Protein AF-A0A3S4UA85-F1 (afdb_monomer_lite)

Organism: NCBI:txid758

Sequence (103 aa):
MVTPPSKTLDDALRWLSAIHEVTLRTLPENEYIFPFSMPAGLPAENQIKVAQLDNPEDVAYREHLVKSYGKYKQMVSGIHYNFQLDPAFVQALFEAQTEQKVR

Radius of gyration: 20.82 Å; chains: 1; bounding box: 50×33×51 Å

InterPro domains:
  IPR006334 Glutamate--cysteine ligase, monofunctional [PTHR38761] (1-100)
  IPR007370 Glutamate--cysteine ligase [PF04262] (1-100)
  IPR014746 Glutamine synthetase/guanido kinase, catalytic domain [SSF55931] (1-99)

Foldseek 3Di:
DDFDDDPDPVNRVVRVVVVQVVVQVPDDPPDDDDDAQQDPDDDPLVPDDQDDDPDPVVSVVSVVVCVVPNVNVVSGDDDDDDDDDDPVVVVVVVVPDPDDPDD

pLDDT: mean 92.99, std 8.0, range [46.69, 98.38]

Structure (mmCIF, N/CA/C/O backbone):
data_AF-A0A3S4UA85-F1
#
_entry.id   AF-A0A3S4UA85-F1
#
loop_
_atom_site.group_PDB
_atom_site.id
_atom_site.type_symbol
_atom_site.label_atom_id
_atom_site.label_alt_id
_atom_site.label_comp_id
_atom_site.label_asym_id
_atom_site.label_entity_id
_atom_site.label_seq_id
_atom_site.pdbx_PDB_ins_code
_atom_site.Cartn_x
_atom_site.Cartn_y
_atom_site.Cartn_z
_atom_site.occupancy
_atom_site.B_iso_or_equiv
_atom_site.auth_seq_id
_atom_site.auth_comp_id
_atom_site.auth_asym_id
_atom_site.auth_atom_id
_atom_site.pdbx_PDB_model_num
ATOM 1 N N . MET A 1 1 ? -2.414 -2.539 4.206 1.00 95.12 1 MET A N 1
ATOM 2 C CA . MET A 1 1 ? -2.219 -3.715 3.330 1.00 95.12 1 MET A CA 1
ATOM 3 C C . MET A 1 1 ? -1.120 -3.375 2.340 1.00 95.12 1 MET A C 1
ATOM 5 O O . MET A 1 1 ? -1.202 -2.311 1.741 1.00 95.12 1 MET A O 1
ATOM 9 N N . VAL A 1 2 ? -0.087 -4.208 2.215 1.00 97.44 2 VAL A N 1
ATOM 10 C CA . VAL A 1 2 ? 1.051 -3.968 1.309 1.00 97.44 2 VAL A CA 1
ATOM 11 C C . VAL A 1 2 ? 1.348 -5.268 0.569 1.00 97.44 2 VAL A C 1
ATOM 13 O O . VAL A 1 2 ? 1.545 -6.294 1.212 1.00 97.44 2 VAL A O 1
ATOM 16 N N . THR A 1 3 ? 1.341 -5.239 -0.763 1.00 97.81 3 THR A N 1
ATOM 17 C CA . THR A 1 3 ? 1.638 -6.407 -1.607 1.00 97.81 3 THR A CA 1
ATOM 18 C C . THR A 1 3 ? 3.145 -6.548 -1.836 1.00 97.81 3 THR A C 1
ATOM 20 O O . THR A 1 3 ? 3.839 -5.530 -1.909 1.00 97.81 3 THR A O 1
ATOM 23 N N . PRO A 1 4 ? 3.674 -7.769 -2.027 1.00 97.81 4 PRO A N 1
ATOM 24 C CA . PRO A 1 4 ? 5.035 -7.933 -2.523 1.00 97.81 4 PRO A CA 1
ATOM 25 C C . PRO A 1 4 ? 5.154 -7.447 -3.984 1.00 97.81 4 PRO A C 1
ATOM 27 O O . PRO A 1 4 ? 4.155 -7.449 -4.718 1.00 97.81 4 PRO A O 1
ATOM 30 N N . PRO A 1 5 ? 6.361 -7.064 -4.444 1.00 96.94 5 PRO A N 1
ATOM 31 C CA . PRO A 1 5 ? 6.609 -6.791 -5.857 1.00 96.94 5 PRO A CA 1
ATOM 32 C C . PRO A 1 5 ? 6.212 -7.993 -6.717 1.00 96.94 5 PRO A C 1
ATOM 34 O O . PRO A 1 5 ? 6.522 -9.136 -6.383 1.00 96.94 5 PRO A O 1
ATOM 37 N N . SER A 1 6 ? 5.518 -7.738 -7.823 1.00 96.62 6 SER A N 1
ATOM 38 C CA . SER A 1 6 ? 4.961 -8.775 -8.695 1.00 96.62 6 SER A CA 1
ATOM 39 C C . SER A 1 6 ? 5.344 -8.503 -10.146 1.00 96.62 6 SER A C 1
ATOM 41 O O . SER A 1 6 ? 5.419 -7.349 -10.561 1.00 96.62 6 SER A O 1
ATOM 43 N N . LYS A 1 7 ? 5.591 -9.563 -10.926 1.00 95.00 7 LYS A N 1
ATOM 44 C CA . LYS A 1 7 ? 5.948 -9.439 -12.353 1.00 95.00 7 LYS A CA 1
ATOM 45 C C . LYS A 1 7 ? 4.746 -9.123 -13.242 1.00 95.00 7 LYS A C 1
ATOM 47 O O . LYS A 1 7 ? 4.924 -8.612 -14.341 1.00 95.00 7 LYS A O 1
ATOM 52 N N . THR A 1 8 ? 3.542 -9.454 -12.782 1.00 96.44 8 THR A N 1
ATOM 53 C CA . THR A 1 8 ? 2.295 -9.248 -13.518 1.00 96.44 8 THR A CA 1
ATOM 54 C C . THR A 1 8 ? 1.279 -8.514 -12.653 1.00 96.44 8 THR A C 1
ATOM 56 O O . THR A 1 8 ? 1.322 -8.582 -11.420 1.00 96.44 8 THR A O 1
ATOM 59 N N . LEU A 1 9 ? 0.346 -7.822 -13.309 1.00 96.19 9 LEU A N 1
ATOM 60 C CA . LEU A 1 9 ? -0.778 -7.182 -12.630 1.00 96.19 9 LEU A CA 1
ATOM 61 C C . LEU A 1 9 ? -1.676 -8.220 -11.942 1.00 96.19 9 LEU A C 1
ATOM 63 O O . LEU A 1 9 ? -2.098 -8.002 -10.810 1.00 96.19 9 LEU A O 1
ATOM 67 N N . ASP A 1 10 ? -1.911 -9.363 -12.589 1.00 98.00 10 ASP A N 1
ATOM 68 C CA . ASP A 1 10 ? -2.748 -10.435 -12.045 1.00 98.00 10 ASP A CA 1
ATOM 69 C C . ASP A 1 10 ? -2.179 -11.000 -10.740 1.00 98.00 10 ASP A C 1
ATOM 71 O O . ASP A 1 10 ? -2.925 -11.222 -9.788 1.00 98.00 10 ASP A O 1
ATOM 75 N N . ASP A 1 11 ? -0.857 -11.191 -10.654 1.00 97.62 11 ASP A N 1
ATOM 76 C CA . ASP A 1 11 ? -0.197 -11.599 -9.409 1.00 97.62 11 ASP A CA 1
ATOM 77 C C . ASP A 1 11 ? -0.372 -10.551 -8.303 1.00 97.62 11 ASP A C 1
ATOM 79 O O . ASP A 1 11 ? -0.699 -10.905 -7.167 1.00 97.62 11 ASP A O 1
ATOM 83 N N . ALA A 1 12 ? -0.199 -9.265 -8.631 1.00 97.88 12 ALA A N 1
ATOM 84 C CA . ALA A 1 12 ? -0.358 -8.173 -7.673 1.00 97.88 12 ALA A CA 1
ATOM 85 C C . ALA A 1 12 ? -1.794 -8.102 -7.130 1.00 97.88 12 ALA A C 1
ATOM 87 O O . ALA A 1 12 ? -1.997 -7.977 -5.920 1.00 97.88 12 ALA A O 1
ATOM 88 N N . LEU A 1 13 ? -2.792 -8.235 -8.009 1.00 97.94 13 LEU A N 1
ATOM 89 C CA . LEU A 1 13 ? -4.203 -8.265 -7.627 1.00 97.94 13 LEU A CA 1
ATOM 90 C C . LEU A 1 13 ? -4.532 -9.501 -6.790 1.00 97.94 13 LEU A C 1
ATOM 92 O O . LEU A 1 13 ? -5.240 -9.379 -5.795 1.00 97.94 13 LEU A O 1
ATOM 96 N N . ARG A 1 14 ? -3.968 -10.668 -7.116 1.00 98.38 14 ARG A N 1
ATOM 97 C CA . ARG A 1 14 ? -4.162 -11.891 -6.325 1.00 98.38 14 ARG A CA 1
ATOM 98 C C . ARG A 1 14 ? -3.616 -11.739 -4.906 1.00 98.38 14 ARG A C 1
ATOM 100 O O . ARG A 1 14 ? -4.291 -12.120 -3.951 1.00 98.38 14 ARG A O 1
ATOM 107 N N . TRP A 1 15 ? -2.433 -11.139 -4.756 1.00 98.38 15 TRP A N 1
ATOM 108 C CA . TRP A 1 15 ? -1.875 -10.794 -3.444 1.00 98.38 15 TRP A CA 1
ATOM 109 C C . TRP A 1 15 ? -2.751 -9.800 -2.690 1.00 98.38 15 TRP A C 1
ATOM 111 O O . TRP A 1 15 ? -3.013 -9.997 -1.504 1.00 98.38 15 TRP A O 1
ATOM 121 N N . LEU A 1 16 ? -3.226 -8.752 -3.366 1.00 98.25 16 LEU A N 1
ATOM 122 C CA . LEU A 1 16 ? -4.112 -7.764 -2.760 1.00 98.25 16 LEU A CA 1
ATOM 123 C C . LEU A 1 16 ? -5.409 -8.413 -2.257 1.00 98.25 16 LEU A C 1
ATOM 125 O O . LEU A 1 16 ? -5.790 -8.181 -1.112 1.00 98.25 16 LEU A O 1
ATOM 129 N N . SER A 1 17 ? -6.044 -9.263 -3.070 1.00 98.19 17 SER A N 1
ATOM 130 C CA . SER A 1 17 ? -7.246 -10.013 -2.691 1.00 98.19 17 SER A CA 1
ATOM 131 C C . SER A 1 17 ? -6.997 -10.923 -1.493 1.00 98.19 17 SER A C 1
ATOM 133 O O . SER A 1 17 ? -7.781 -10.892 -0.548 1.00 98.19 17 SER A O 1
ATOM 135 N N . ALA A 1 18 ? -5.894 -11.677 -1.487 1.00 98.31 18 ALA A N 1
ATOM 136 C CA . ALA A 1 18 ? -5.559 -12.570 -0.381 1.00 98.31 18 ALA A CA 1
ATOM 137 C C . ALA A 1 18 ? -5.338 -11.800 0.933 1.00 98.31 18 ALA A C 1
ATOM 139 O O . ALA A 1 18 ? -5.884 -12.171 1.970 1.00 98.31 18 ALA A O 1
ATOM 140 N N . ILE A 1 19 ? -4.586 -10.694 0.898 1.00 98.19 19 ILE A N 1
ATOM 141 C CA . ILE A 1 19 ? -4.349 -9.854 2.082 1.00 98.19 19 ILE A CA 1
ATOM 142 C C . ILE A 1 19 ? -5.660 -9.224 2.567 1.00 98.19 19 ILE A C 1
ATOM 144 O O . ILE A 1 19 ? -5.913 -9.192 3.772 1.00 98.19 19 ILE A O 1
ATOM 148 N N . HIS A 1 20 ? -6.499 -8.738 1.652 1.00 97.94 20 HIS A N 1
ATOM 149 C CA . HIS A 1 20 ? -7.802 -8.171 1.990 1.00 97.94 20 HIS A CA 1
ATOM 150 C C . HIS A 1 20 ? -8.718 -9.210 2.649 1.00 97.94 20 HIS A C 1
ATOM 152 O O . HIS A 1 20 ? -9.316 -8.932 3.686 1.00 97.94 20 HIS A O 1
ATOM 158 N N . GLU A 1 21 ? -8.777 -10.428 2.108 1.00 97.62 21 GLU A N 1
ATOM 159 C CA . GLU A 1 21 ? -9.574 -11.525 2.660 1.00 97.62 21 GLU A CA 1
ATOM 160 C C . GLU A 1 21 ? -9.086 -11.960 4.047 1.00 97.62 21 GLU A C 1
ATOM 162 O O . GLU A 1 21 ? -9.891 -12.092 4.969 1.00 97.62 21 GLU A O 1
ATOM 167 N N . VAL A 1 22 ? -7.773 -12.127 4.231 1.00 97.94 22 VAL A N 1
ATOM 168 C CA . VAL A 1 22 ? -7.194 -12.436 5.548 1.00 97.94 22 VAL A CA 1
ATOM 169 C C . VAL A 1 22 ? -7.483 -11.316 6.545 1.00 97.94 22 VAL A C 1
ATOM 171 O O . VAL A 1 22 ? -7.829 -11.603 7.690 1.00 97.94 22 VAL A O 1
ATOM 174 N N . THR A 1 23 ? -7.404 -10.052 6.117 1.00 97.38 23 THR A N 1
ATOM 175 C CA . THR A 1 23 ? -7.721 -8.904 6.978 1.00 97.38 23 THR A CA 1
ATOM 176 C C . THR A 1 23 ? -9.182 -8.963 7.416 1.00 97.38 23 THR A C 1
ATOM 178 O O . THR A 1 23 ? -9.445 -8.936 8.613 1.00 97.38 23 THR A O 1
ATOM 181 N N . LEU A 1 24 ? -10.123 -9.136 6.479 1.00 96.44 24 LEU A N 1
ATOM 182 C CA . LEU A 1 24 ? -11.553 -9.242 6.790 1.00 96.44 24 LEU A CA 1
ATOM 183 C C . LEU A 1 24 ? -11.868 -10.390 7.754 1.00 96.44 24 LEU A C 1
ATOM 185 O O . LEU A 1 24 ? -12.679 -10.217 8.653 1.00 96.44 24 LEU A O 1
ATOM 189 N N . ARG A 1 25 ? -11.217 -11.546 7.590 1.00 96.31 25 ARG A N 1
ATOM 190 C CA . ARG A 1 25 ? -11.413 -12.712 8.469 1.00 96.31 25 ARG A CA 1
ATOM 191 C C . ARG A 1 25 ? -10.773 -12.553 9.852 1.00 96.31 25 ARG A C 1
ATOM 193 O O . ARG A 1 25 ? -11.135 -13.287 10.762 1.00 96.31 25 ARG A O 1
ATOM 200 N N . THR A 1 26 ? -9.802 -11.650 9.990 1.00 97.62 26 THR A N 1
ATOM 201 C CA . THR A 1 26 ? -9.094 -11.380 11.255 1.00 97.62 26 THR A CA 1
ATOM 202 C C . THR A 1 26 ? -9.754 -10.260 12.064 1.00 97.62 26 THR A C 1
ATOM 204 O O . THR A 1 26 ? -9.506 -10.144 13.263 1.00 97.62 26 THR A O 1
ATOM 207 N N . LEU A 1 27 ? -10.573 -9.419 11.426 1.00 97.00 27 LEU A N 1
ATOM 208 C CA . LEU A 1 27 ? -11.287 -8.348 12.115 1.00 97.00 27 LEU A CA 1
ATOM 209 C C . LEU A 1 27 ? -12.327 -8.910 13.105 1.00 97.00 27 LEU A C 1
ATOM 211 O O . LEU A 1 27 ? -12.908 -9.968 12.851 1.00 9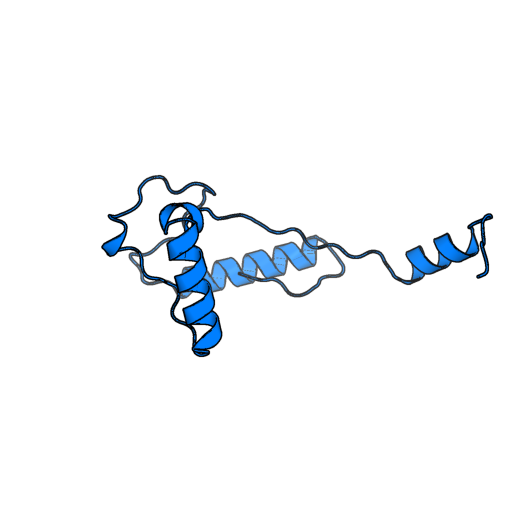7.00 27 LEU A O 1
ATOM 215 N N . PRO A 1 28 ? -12.596 -8.201 14.216 1.00 97.50 28 PRO A N 1
ATOM 216 C CA . PRO A 1 28 ? -13.750 -8.483 15.066 1.00 97.50 28 PRO A CA 1
ATOM 217 C C . PRO A 1 28 ? -15.062 -8.480 14.267 1.00 97.50 28 PRO A C 1
ATOM 219 O O . PRO A 1 28 ? -15.211 -7.708 13.324 1.00 97.50 28 PRO A O 1
ATOM 222 N N . GLU A 1 29 ? -16.047 -9.286 14.678 1.00 94.44 29 GLU A N 1
ATOM 223 C CA . GLU A 1 29 ? -17.326 -9.443 13.953 1.00 94.44 29 GLU A CA 1
ATOM 224 C C . GLU A 1 29 ? -18.099 -8.129 13.745 1.00 94.44 29 GLU A C 1
ATOM 226 O O . GLU A 1 29 ? -18.905 -8.009 12.824 1.00 94.44 29 GLU A O 1
ATOM 231 N N . ASN A 1 30 ? -17.867 -7.142 14.610 1.00 96.19 30 ASN A N 1
ATOM 232 C CA . ASN A 1 30 ? -18.517 -5.837 14.597 1.00 96.19 30 ASN A CA 1
ATOM 233 C C . ASN A 1 30 ? -17.677 -4.731 13.931 1.00 96.19 30 ASN A C 1
ATOM 235 O O . ASN A 1 30 ? -18.056 -3.560 14.009 1.00 96.19 30 ASN A O 1
ATOM 239 N N . GLU A 1 31 ? -16.551 -5.072 13.305 1.00 95.88 31 GLU A N 1
ATOM 240 C CA . GLU A 1 31 ? -15.695 -4.135 12.582 1.00 95.88 31 GLU A CA 1
ATOM 241 C C . GLU A 1 31 ? -15.651 -4.454 11.086 1.00 95.88 31 GLU A C 1
ATOM 243 O O . GLU A 1 31 ? -15.684 -5.605 10.657 1.00 95.88 31 GLU A O 1
ATOM 248 N N . TYR A 1 32 ? -15.551 -3.403 10.272 1.00 94.50 32 TYR A N 1
ATOM 249 C CA . TYR A 1 32 ? -15.547 -3.508 8.816 1.00 94.50 32 TYR A CA 1
ATOM 250 C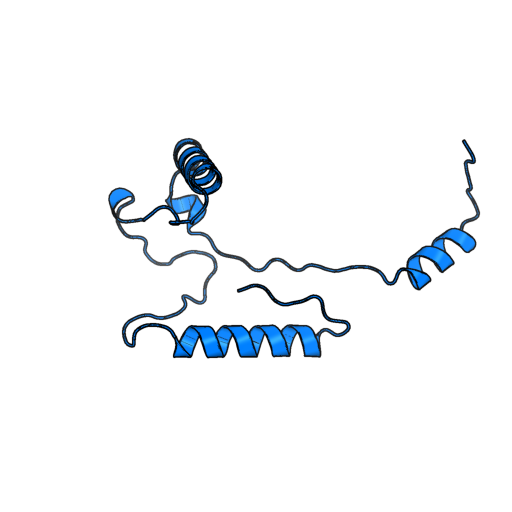 C . TYR A 1 32 ? -14.478 -2.603 8.211 1.00 94.50 32 TYR A C 1
ATOM 252 O O . TYR A 1 32 ? -14.153 -1.543 8.751 1.00 94.50 32 TYR A O 1
ATOM 260 N N . ILE A 1 33 ? -13.973 -2.991 7.039 1.00 95.12 33 ILE A N 1
ATOM 261 C CA . ILE A 1 33 ? -13.112 -2.129 6.226 1.00 95.12 33 ILE A CA 1
ATOM 262 C C . ILE A 1 33 ? -13.981 -1.067 5.552 1.00 95.12 33 ILE A C 1
ATOM 264 O O . ILE A 1 33 ? -14.952 -1.378 4.862 1.00 95.12 33 ILE A O 1
ATOM 268 N N . PHE A 1 34 ? -13.614 0.197 5.731 1.00 94.81 34 PHE A N 1
ATOM 269 C CA . PHE A 1 34 ? -14.304 1.314 5.102 1.00 94.81 34 PHE A CA 1
ATOM 270 C C . PHE A 1 34 ? -13.857 1.474 3.631 1.00 94.81 34 PHE A C 1
ATOM 272 O O . PHE A 1 34 ? -12.654 1.558 3.381 1.00 94.81 34 PHE A O 1
ATOM 279 N N . PRO A 1 35 ? -14.779 1.518 2.646 1.00 94.69 35 PRO A N 1
ATOM 280 C CA . PRO A 1 35 ? -14.422 1.382 1.229 1.00 94.69 35 PRO A CA 1
ATOM 281 C C . PRO A 1 35 ? -14.071 2.699 0.518 1.00 94.69 35 PRO A C 1
ATOM 283 O O . PRO A 1 35 ? -13.655 2.667 -0.639 1.00 94.69 35 PRO A O 1
ATOM 286 N N . PHE A 1 36 ? -14.255 3.857 1.160 1.00 95.19 36 PHE A N 1
ATOM 287 C CA . PHE A 1 36 ? -14.014 5.163 0.539 1.00 95.19 36 PHE A CA 1
ATOM 288 C C . PHE A 1 36 ? -12.748 5.829 1.080 1.00 95.19 36 PHE A C 1
ATOM 290 O O . PHE A 1 36 ? -12.377 5.652 2.238 1.00 95.19 36 PHE A O 1
ATOM 297 N N . SER A 1 37 ? -12.109 6.652 0.246 1.00 93.88 37 SER A N 1
ATOM 298 C CA . SER A 1 37 ? -10.912 7.412 0.628 1.00 93.88 37 SER A CA 1
ATOM 299 C C . SER A 1 37 ? -11.192 8.419 1.743 1.00 93.88 37 SER A C 1
ATOM 301 O O . SER A 1 37 ? -10.413 8.537 2.689 1.00 93.88 37 SER A O 1
ATOM 303 N N . MET A 1 38 ? -12.316 9.132 1.631 1.00 93.56 38 MET A N 1
ATOM 304 C CA . MET A 1 38 ? -12.765 10.122 2.604 1.00 93.56 38 MET A CA 1
ATOM 305 C C . MET A 1 38 ? -13.707 9.475 3.623 1.00 93.56 38 MET A C 1
ATOM 307 O O . MET A 1 38 ? -14.727 8.914 3.217 1.00 93.56 38 MET A O 1
ATOM 311 N N . PRO A 1 39 ? -13.420 9.572 4.931 1.00 90.75 39 PRO A N 1
ATOM 312 C CA . PRO A 1 39 ? -14.297 9.026 5.960 1.00 90.75 39 PRO A CA 1
ATOM 313 C C . PRO A 1 39 ? -15.652 9.750 5.970 1.00 90.75 39 PRO A C 1
ATOM 315 O O . PRO A 1 39 ? -15.705 10.977 5.916 1.00 90.75 39 PRO A O 1
ATOM 318 N N . ALA A 1 40 ? -16.751 8.995 6.063 1.00 83.69 40 ALA A N 1
ATOM 319 C CA . ALA A 1 40 ? -18.111 9.554 6.070 1.00 83.69 40 ALA A CA 1
ATOM 320 C C . ALA A 1 40 ? -18.471 10.245 7.398 1.00 83.69 40 ALA A C 1
ATOM 322 O O . ALA A 1 40 ? -19.237 11.206 7.418 1.00 83.69 40 ALA A O 1
ATOM 323 N N . GLY A 1 41 ? -17.910 9.762 8.507 1.00 87.81 41 GLY A N 1
ATOM 324 C CA . GLY A 1 41 ? -18.076 10.337 9.834 1.00 87.81 41 GLY A CA 1
ATOM 325 C C . GLY A 1 41 ? -16.875 9.979 10.693 1.00 87.81 41 GLY A C 1
ATOM 326 O O . GLY A 1 41 ? -16.516 8.808 10.798 1.00 87.81 41 GLY A O 1
ATOM 327 N N . LEU A 1 42 ? -16.236 10.991 11.272 1.00 91.19 42 LEU A N 1
ATOM 328 C CA . LEU A 1 42 ? -15.139 10.800 12.213 1.00 91.19 42 LEU A CA 1
ATOM 329 C C . LEU A 1 42 ? -15.619 11.111 13.632 1.00 91.19 42 LEU A C 1
ATOM 331 O O . LEU A 1 42 ? -16.414 12.037 13.816 1.00 91.19 42 LEU A O 1
ATOM 335 N N . PRO A 1 43 ? -15.141 10.360 14.636 1.00 91.88 43 PRO A N 1
ATOM 336 C CA . PRO A 1 43 ? -15.373 10.704 16.029 1.00 91.88 43 PRO A CA 1
ATOM 337 C C . PRO A 1 43 ? -14.630 11.998 16.386 1.00 91.88 43 PRO A C 1
ATOM 339 O O . PRO A 1 43 ? -13.833 12.518 15.598 1.00 91.88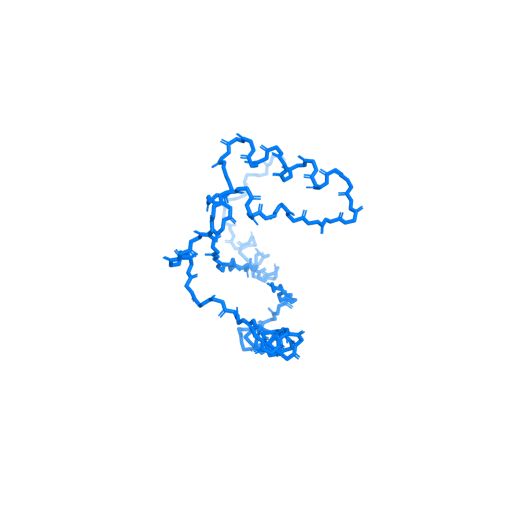 43 PRO A O 1
ATOM 342 N N . ALA A 1 44 ? -14.851 12.505 17.598 1.00 93.31 44 ALA A N 1
ATOM 343 C CA . ALA A 1 44 ? -14.095 13.651 18.087 1.00 93.31 44 ALA A CA 1
ATOM 344 C C . ALA A 1 44 ? -12.580 13.359 18.060 1.00 93.31 44 ALA A C 1
ATOM 346 O O . ALA A 1 44 ? -12.138 12.239 18.322 1.00 93.31 44 ALA A O 1
ATOM 347 N N . GLU A 1 45 ? -11.762 14.369 17.764 1.00 90.19 45 GLU A N 1
ATOM 348 C CA . GLU A 1 45 ? -10.312 14.215 17.569 1.00 90.19 45 GLU A CA 1
ATOM 349 C C . GLU A 1 45 ? -9.586 13.555 18.760 1.00 90.19 45 GLU A C 1
ATOM 351 O O . GLU A 1 45 ? -8.604 12.825 18.590 1.00 90.19 45 GLU A O 1
ATOM 356 N N . ASN A 1 46 ? -10.072 13.756 19.985 1.00 90.44 46 ASN A N 1
ATOM 357 C CA . ASN A 1 46 ? -9.525 13.11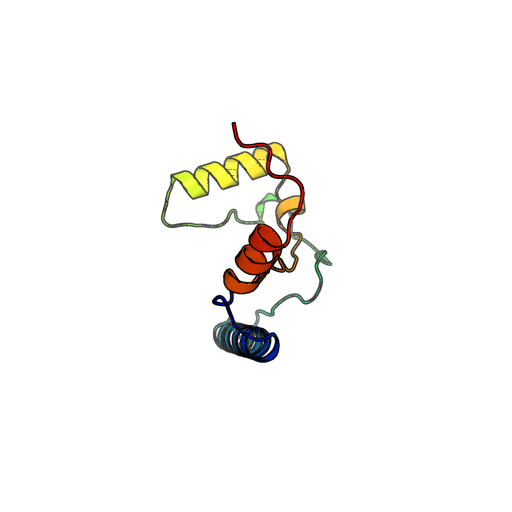5 21.183 1.00 90.44 46 ASN A CA 1
ATOM 358 C C . ASN A 1 46 ? -9.767 11.593 21.232 1.00 90.44 46 ASN A C 1
ATOM 360 O O . ASN A 1 46 ? -9.017 10.892 21.907 1.00 90.44 46 ASN A O 1
ATOM 364 N N . GLN A 1 47 ? -10.758 11.077 20.502 1.00 93.00 47 GLN A N 1
ATOM 365 C CA . GLN A 1 47 ? -11.061 9.647 20.386 1.00 93.00 47 GLN A CA 1
ATOM 366 C C . GLN A 1 47 ? -10.254 8.963 19.272 1.00 93.00 47 GLN A C 1
ATOM 368 O O . GLN A 1 47 ? -10.117 7.739 19.279 1.00 93.00 47 GLN A O 1
ATOM 373 N N . ILE A 1 48 ? -9.678 9.728 18.335 1.00 92.19 48 ILE A N 1
ATOM 374 C CA . ILE A 1 48 ? -8.802 9.192 17.287 1.00 92.19 48 ILE A CA 1
ATOM 375 C C . ILE A 1 48 ? -7.430 8.893 17.895 1.00 92.19 48 ILE A C 1
ATOM 377 O O . ILE A 1 48 ? -6.729 9.790 18.374 1.00 92.19 48 ILE A O 1
ATOM 381 N N . LYS A 1 49 ? -7.028 7.625 17.875 1.00 91.06 49 LYS A N 1
ATOM 382 C CA . LYS A 1 49 ? -5.741 7.183 18.421 1.00 91.06 49 LYS A CA 1
ATOM 383 C C . LYS A 1 49 ? -4.631 7.373 17.389 1.00 91.06 49 LYS A C 1
ATOM 385 O O . LYS A 1 49 ? -4.805 7.046 16.219 1.00 91.06 49 LYS A O 1
ATOM 390 N N . VAL A 1 50 ? -3.478 7.878 17.831 1.00 90.19 50 VAL A N 1
ATOM 391 C CA . VAL A 1 50 ? -2.248 7.820 17.026 1.00 90.19 50 VAL A CA 1
ATOM 392 C C . VAL A 1 50 ? -1.828 6.355 16.926 1.00 90.19 50 VAL A C 1
ATOM 394 O O . VAL A 1 50 ? -2.028 5.594 17.876 1.00 90.19 50 VAL A O 1
ATOM 397 N N . ALA A 1 51 ? -1.286 5.943 15.781 1.00 88.50 51 ALA A N 1
ATOM 398 C CA . ALA A 1 51 ? -0.850 4.565 15.598 1.00 88.50 51 ALA A CA 1
ATOM 399 C C . ALA A 1 51 ? 0.189 4.178 16.660 1.00 88.50 51 ALA A C 1
ATOM 401 O O . ALA A 1 51 ? 1.155 4.905 16.889 1.00 88.50 51 ALA A O 1
ATOM 402 N N . GLN A 1 52 ? -0.042 3.032 17.290 1.00 90.69 52 GLN A N 1
ATOM 403 C CA . GLN A 1 52 ? 0.825 2.464 18.313 1.00 90.69 52 GLN A CA 1
ATOM 404 C C . GLN A 1 52 ? 1.807 1.530 17.606 1.00 90.69 52 GLN A C 1
ATOM 406 O O . GLN A 1 52 ? 1.385 0.538 17.016 1.00 90.69 52 GLN A O 1
ATOM 411 N N . LEU A 1 53 ? 3.084 1.902 17.588 1.00 92.19 53 LEU A N 1
ATOM 412 C CA . LEU A 1 53 ? 4.160 1.127 16.975 1.00 92.19 53 LEU A CA 1
ATOM 413 C C . LEU A 1 53 ? 5.172 0.719 18.041 1.00 92.19 53 LEU A C 1
ATOM 415 O O . LEU A 1 53 ? 5.291 1.389 19.065 1.00 92.19 53 LEU A O 1
ATOM 419 N N . ASP A 1 54 ? 5.934 -0.335 17.761 1.00 93.81 54 ASP A N 1
ATOM 420 C CA . ASP A 1 54 ? 6.953 -0.841 18.685 1.00 93.81 54 ASP A CA 1
ATOM 421 C C . ASP A 1 54 ? 8.140 0.123 18.836 1.00 93.81 54 ASP A C 1
ATOM 423 O O . ASP A 1 54 ? 8.754 0.192 19.899 1.00 93.81 54 ASP A O 1
ATOM 427 N N . ASN A 1 55 ? 8.461 0.885 17.784 1.00 94.62 55 ASN A N 1
ATOM 428 C CA . ASN A 1 55 ? 9.547 1.861 17.791 1.00 94.62 55 ASN A CA 1
ATOM 429 C C . ASN A 1 55 ? 9.065 3.230 18.322 1.00 94.62 55 ASN A C 1
ATOM 431 O O . ASN A 1 55 ? 8.231 3.874 17.672 1.00 94.62 55 ASN A O 1
ATOM 435 N N . PRO A 1 56 ? 9.619 3.731 19.445 1.00 92.69 56 PRO A N 1
ATOM 436 C CA . PRO A 1 56 ? 9.253 5.032 20.003 1.00 92.69 56 PRO A CA 1
ATOM 437 C C . PRO A 1 56 ? 9.496 6.213 19.055 1.00 92.69 56 PRO A C 1
ATOM 439 O O . PRO A 1 56 ? 8.744 7.187 19.097 1.00 92.69 56 PRO A O 1
ATOM 442 N N . GLU A 1 57 ? 10.512 6.142 18.188 1.00 95.12 57 GLU A N 1
ATOM 443 C CA . GLU A 1 57 ? 10.814 7.216 17.232 1.00 95.12 57 GLU A CA 1
ATOM 444 C C . GLU A 1 57 ? 9.708 7.363 16.181 1.00 95.12 57 GLU A C 1
ATOM 446 O O . GLU A 1 57 ? 9.303 8.481 15.852 1.00 95.12 57 GLU A O 1
ATOM 451 N N . ASP A 1 58 ? 9.139 6.247 15.718 1.00 93.88 58 ASP A N 1
ATOM 452 C CA . ASP A 1 58 ? 8.048 6.264 14.742 1.00 93.88 58 ASP A CA 1
ATOM 453 C C . ASP A 1 58 ? 6.748 6.799 15.361 1.00 93.88 58 ASP A C 1
ATOM 455 O O . ASP A 1 58 ? 5.975 7.508 14.703 1.00 93.88 58 ASP A O 1
ATOM 459 N N . VAL A 1 59 ? 6.507 6.498 16.643 1.00 93.44 59 VAL A N 1
ATOM 460 C CA . VAL A 1 59 ? 5.390 7.080 17.403 1.00 93.44 59 VAL A CA 1
ATOM 461 C C . VAL A 1 59 ? 5.584 8.589 17.542 1.00 93.44 59 VAL A C 1
ATOM 463 O O . VAL A 1 59 ? 4.677 9.351 17.199 1.00 93.44 59 VAL A O 1
ATOM 466 N N . ALA A 1 60 ? 6.775 9.037 17.951 1.00 93.75 60 ALA A N 1
ATOM 467 C CA . ALA A 1 60 ? 7.099 10.457 18.084 1.00 93.75 60 ALA A CA 1
ATOM 468 C C . ALA A 1 60 ? 6.955 11.212 16.751 1.00 93.75 60 ALA A C 1
ATOM 470 O O . ALA A 1 60 ? 6.413 12.322 16.714 1.00 93.75 60 ALA A O 1
ATOM 471 N N . TYR A 1 61 ? 7.364 10.598 15.639 1.00 94.88 61 TYR A N 1
ATOM 472 C CA . TYR A 1 61 ? 7.173 11.157 14.304 1.00 94.88 61 TYR A CA 1
ATOM 473 C C . TYR A 1 61 ? 5.686 11.330 13.959 1.00 94.88 61 TYR A C 1
ATOM 475 O O . TYR A 1 61 ? 5.275 12.389 13.476 1.00 94.88 61 TYR A O 1
ATOM 483 N N . ARG A 1 62 ? 4.838 10.339 14.266 1.00 93.50 62 ARG A N 1
ATOM 484 C CA . ARG A 1 62 ? 3.389 10.467 14.050 1.00 93.50 62 ARG A CA 1
ATOM 485 C C . ARG A 1 62 ? 2.742 11.516 14.946 1.00 93.50 62 ARG A C 1
ATOM 487 O O . ARG A 1 62 ? 1.873 12.251 14.478 1.00 93.50 62 ARG A O 1
ATOM 494 N N . GLU A 1 63 ? 3.167 11.635 16.199 1.00 93.06 63 GLU A N 1
ATOM 495 C CA . GLU A 1 63 ? 2.704 12.706 17.085 1.00 93.06 63 GLU A CA 1
ATOM 496 C C . GLU A 1 63 ? 3.088 14.092 16.561 1.00 93.06 63 GLU A C 1
ATOM 498 O O . GLU A 1 63 ? 2.277 15.019 16.612 1.00 93.06 63 GLU A O 1
ATOM 503 N N . HIS A 1 64 ? 4.299 14.238 16.020 1.00 94.12 64 HIS A N 1
ATOM 504 C CA . HIS A 1 64 ? 4.729 15.466 15.361 1.00 94.12 64 HIS A CA 1
ATOM 505 C C . HIS A 1 64 ? 3.825 15.809 14.166 1.00 94.12 64 HIS A C 1
ATOM 507 O O . HIS A 1 64 ? 3.299 16.920 14.102 1.00 94.12 64 HIS A O 1
ATOM 513 N N . LEU A 1 65 ? 3.555 14.849 13.273 1.00 93.75 65 LEU A N 1
ATOM 514 C CA . LEU A 1 65 ? 2.655 15.055 12.131 1.00 93.75 65 LEU A CA 1
ATOM 515 C C . LEU A 1 65 ? 1.235 15.449 12.557 1.00 93.75 65 LEU A C 1
ATOM 517 O O . LEU A 1 65 ? 0.614 16.305 11.924 1.00 93.75 65 LEU A O 1
ATOM 521 N N . VAL A 1 66 ? 0.718 14.856 13.634 1.00 93.50 66 VAL A N 1
ATOM 522 C CA . VAL A 1 66 ? -0.593 15.217 14.189 1.00 93.50 66 VAL A CA 1
ATOM 523 C C . VAL A 1 66 ? -0.599 16.650 14.717 1.00 93.50 66 VAL A C 1
ATOM 525 O O . VAL A 1 66 ? -1.553 17.375 14.451 1.00 93.50 66 VAL A O 1
ATOM 528 N N . LYS A 1 67 ? 0.460 17.099 15.401 1.00 92.12 67 LYS A N 1
ATOM 529 C CA . LYS A 1 67 ? 0.572 18.495 15.864 1.00 92.12 67 LYS A CA 1
ATOM 530 C C . LYS A 1 67 ? 0.605 19.487 14.698 1.00 92.12 67 LYS A C 1
ATOM 532 O O . LYS A 1 67 ? 0.037 20.568 14.812 1.00 92.12 67 LYS A O 1
ATOM 537 N N . SER A 1 68 ? 1.244 19.124 13.586 1.00 93.25 68 SER A N 1
ATOM 538 C CA . SER A 1 68 ? 1.361 19.991 12.408 1.00 93.25 68 SER A CA 1
ATOM 539 C C . SER A 1 68 ? 0.097 20.037 11.545 1.00 93.25 68 SER A C 1
ATOM 541 O O . SER A 1 68 ? -0.220 21.088 10.991 1.00 93.25 68 SER A O 1
ATOM 543 N N . TYR A 1 69 ? -0.618 18.917 11.398 1.00 91.69 69 TYR A N 1
ATOM 544 C CA . TYR A 1 69 ? -1.682 18.781 10.393 1.00 91.69 69 TYR A CA 1
ATOM 545 C C . TYR A 1 69 ? -3.065 18.406 10.951 1.00 91.69 69 TYR A C 1
ATOM 547 O O . TYR A 1 69 ? -4.044 18.461 10.201 1.00 91.69 69 TYR A O 1
ATOM 555 N N . GLY A 1 70 ? -3.163 18.061 12.238 1.00 90.81 70 GLY A N 1
ATOM 556 C CA . GLY A 1 70 ? -4.372 17.536 12.880 1.00 90.81 70 GLY A CA 1
ATOM 557 C C . GLY A 1 70 ? -4.634 16.064 12.543 1.00 90.81 70 GLY A C 1
ATOM 558 O O . GLY A 1 70 ? -4.151 15.542 11.534 1.00 90.81 70 GLY A O 1
ATOM 559 N N . LYS A 1 71 ? -5.420 15.363 13.372 1.00 91.88 71 LYS A N 1
A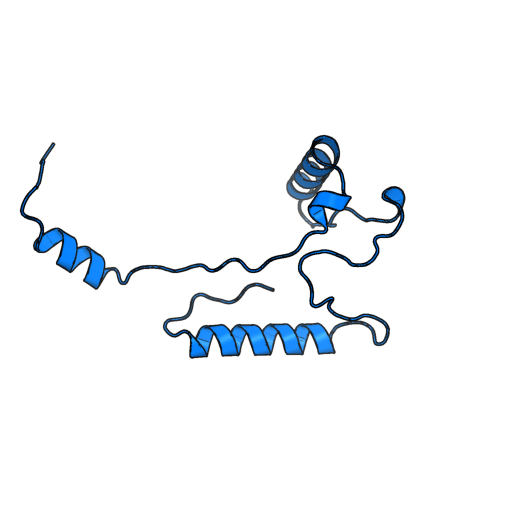TOM 560 C CA . LYS A 1 71 ? -5.680 13.924 13.159 1.00 91.88 71 LYS A CA 1
ATOM 561 C C . LYS A 1 71 ? -6.632 13.650 12.003 1.00 91.88 71 LYS A C 1
ATOM 563 O O . LYS A 1 71 ? -6.474 12.642 11.328 1.00 91.88 71 LYS A O 1
ATOM 568 N N . TYR A 1 72 ? -7.588 14.537 11.725 1.00 92.44 72 TYR A N 1
ATOM 569 C CA . TYR A 1 72 ? -8.580 14.298 10.668 1.00 92.44 72 TYR A CA 1
ATOM 570 C C . TYR A 1 72 ? -7.952 14.155 9.277 1.00 92.44 72 TYR A C 1
ATOM 572 O O . TYR A 1 72 ? -8.366 13.288 8.513 1.00 92.44 72 TYR A O 1
ATOM 580 N N . LYS A 1 73 ? -6.906 14.933 8.963 1.00 89.19 73 LYS A N 1
ATOM 581 C CA . LYS A 1 73 ? -6.185 14.798 7.685 1.00 89.19 73 LYS A CA 1
ATOM 582 C C . LYS A 1 73 ? -5.477 13.448 7.546 1.00 89.19 73 LYS A C 1
ATOM 584 O O . LYS A 1 73 ? -5.359 12.947 6.436 1.00 89.19 73 LYS A O 1
ATOM 589 N N . GLN A 1 74 ? -5.050 12.853 8.660 1.00 90.38 74 GLN A N 1
ATOM 590 C CA . GLN A 1 74 ? -4.385 11.546 8.689 1.00 90.38 74 GLN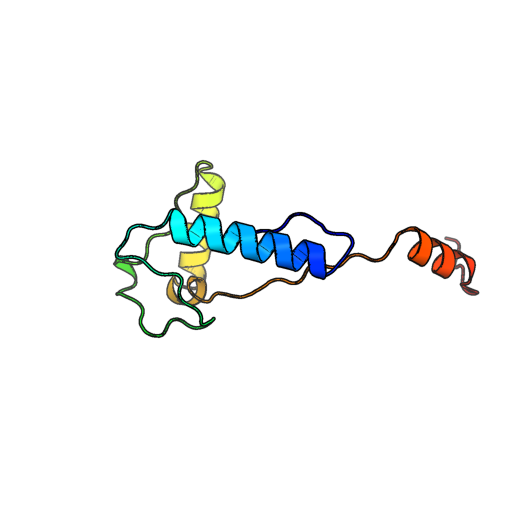 A CA 1
ATOM 591 C C . GLN A 1 74 ? -5.362 10.371 8.507 1.00 90.38 74 GLN A C 1
ATOM 593 O O . GLN A 1 74 ? -4.921 9.244 8.311 1.00 90.38 74 GLN A O 1
ATOM 598 N N . MET A 1 75 ? -6.678 10.615 8.572 1.00 93.19 75 MET A N 1
ATOM 599 C CA . MET A 1 75 ? -7.709 9.582 8.397 1.00 93.19 75 MET A CA 1
ATOM 600 C C . MET A 1 75 ? -8.105 9.355 6.934 1.00 93.19 75 MET A C 1
ATOM 602 O O . MET A 1 75 ? -8.869 8.434 6.649 1.00 93.19 75 MET A O 1
ATOM 606 N N . VAL A 1 76 ? -7.620 10.189 6.010 1.00 93.00 76 VAL A N 1
ATOM 607 C CA . VAL A 1 76 ? -7.836 9.983 4.574 1.00 93.00 76 VAL A CA 1
ATOM 608 C C . VAL A 1 76 ? -6.987 8.802 4.116 1.00 93.00 76 VAL A C 1
ATOM 610 O O . VAL A 1 76 ? -5.791 8.745 4.396 1.00 93.00 76 VAL A O 1
ATOM 613 N N . SER A 1 77 ? -7.604 7.866 3.400 1.00 95.12 77 SER A N 1
ATOM 614 C CA . SER A 1 77 ? -6.933 6.674 2.878 1.00 95.12 77 SER A CA 1
ATOM 615 C C . SER A 1 77 ? -6.840 6.696 1.351 1.00 95.12 77 SER A C 1
ATOM 617 O O . SER A 1 77 ? -7.607 7.376 0.666 1.00 95.12 77 SER A O 1
ATOM 619 N N . GLY A 1 78 ? -5.877 5.958 0.801 1.00 96.12 78 GLY A N 1
ATOM 620 C CA . GLY A 1 78 ? -5.650 5.866 -0.638 1.00 96.12 78 GLY A CA 1
ATOM 621 C C . GLY A 1 78 ? -4.818 4.643 -1.017 1.00 96.12 78 GLY A C 1
ATOM 622 O O . GLY A 1 78 ? -4.298 3.935 -0.154 1.00 96.12 78 GLY A O 1
ATOM 623 N N . ILE A 1 79 ? -4.698 4.399 -2.323 1.00 96.69 79 ILE A N 1
ATOM 624 C CA . ILE A 1 79 ? -3.896 3.311 -2.894 1.00 96.69 79 ILE A CA 1
ATOM 625 C C . ILE A 1 79 ? -2.636 3.912 -3.509 1.00 96.69 79 ILE A C 1
ATOM 627 O O . ILE A 1 79 ? -2.711 4.876 -4.267 1.00 96.69 79 ILE A O 1
ATOM 631 N N . HIS A 1 80 ? -1.479 3.334 -3.196 1.00 97.75 80 HIS A N 1
ATOM 632 C CA . HIS A 1 80 ? -0.207 3.718 -3.804 1.00 97.75 80 HIS A CA 1
ATOM 633 C C . HIS A 1 80 ? 0.167 2.683 -4.867 1.00 97.75 80 HIS A C 1
ATOM 635 O O . HIS A 1 80 ? 0.343 1.506 -4.550 1.00 97.75 80 HIS A O 1
ATOM 641 N N . TYR A 1 81 ? 0.286 3.118 -6.123 1.00 96.75 81 TYR A N 1
ATOM 642 C CA . TYR A 1 81 ? 0.708 2.262 -7.230 1.00 96.75 81 TYR A CA 1
ATOM 643 C C . TYR A 1 81 ? 2.217 2.387 -7.445 1.00 96.75 81 TYR A C 1
ATOM 645 O O . TYR A 1 81 ? 2.708 3.435 -7.861 1.00 96.75 81 TYR A O 1
ATOM 653 N N . ASN A 1 82 ? 2.948 1.311 -7.154 1.00 97.25 82 ASN A N 1
ATOM 654 C CA . ASN A 1 82 ? 4.392 1.236 -7.353 1.00 97.25 82 ASN A CA 1
ATOM 655 C C . ASN A 1 82 ? 4.680 0.452 -8.637 1.00 97.25 82 ASN A C 1
ATOM 657 O O . ASN A 1 82 ? 4.169 -0.655 -8.801 1.00 97.25 82 ASN A O 1
ATOM 661 N N . PHE A 1 83 ? 5.514 0.996 -9.521 1.00 96.50 83 PHE A N 1
ATOM 662 C CA . PHE A 1 83 ? 5.955 0.317 -10.737 1.00 96.50 83 PHE A CA 1
ATOM 663 C C . PHE A 1 83 ? 7.464 0.462 -10.917 1.00 96.50 83 PHE A C 1
ATOM 665 O O . PHE A 1 83 ? 8.073 1.417 -10.438 1.00 96.50 83 PHE A O 1
ATOM 672 N N . GLN A 1 84 ? 8.057 -0.489 -11.628 1.00 95.81 84 GLN A N 1
ATOM 673 C CA . GLN A 1 84 ? 9.470 -0.490 -11.973 1.00 95.81 84 GLN A CA 1
ATOM 674 C C . GLN A 1 84 ? 9.617 -0.917 -13.434 1.00 95.81 84 GLN A C 1
ATOM 676 O O . GLN A 1 84 ? 8.905 -1.806 -13.899 1.00 95.81 84 GLN A O 1
ATOM 681 N N . LEU A 1 85 ? 10.543 -0.280 -14.150 1.00 96.06 85 LEU A N 1
ATOM 682 C CA . LEU A 1 85 ? 10.920 -0.691 -15.500 1.00 96.06 85 LEU A CA 1
ATOM 683 C C . LEU A 1 85 ? 11.848 -1.904 -15.447 1.00 96.06 85 LEU A C 1
ATOM 685 O O . LEU A 1 85 ? 12.705 -1.999 -14.564 1.00 96.06 85 LEU A O 1
ATOM 689 N N . ASP A 1 86 ? 11.704 -2.806 -16.417 1.00 95.50 86 ASP A N 1
ATOM 690 C CA . ASP A 1 86 ? 12.626 -3.928 -16.564 1.00 95.50 86 ASP A CA 1
ATOM 691 C C . ASP A 1 86 ? 14.060 -3.389 -16.761 1.00 95.50 86 ASP A C 1
ATOM 693 O O . ASP A 1 86 ? 14.280 -2.564 -17.655 1.00 95.50 86 ASP A O 1
ATOM 697 N N . PRO A 1 87 ? 15.047 -3.818 -15.954 1.00 96.50 87 PRO A N 1
ATOM 698 C CA . PRO A 1 87 ? 16.431 -3.394 -16.128 1.00 96.50 87 PRO A CA 1
ATOM 699 C C . PRO A 1 87 ? 16.975 -3.635 -17.542 1.00 96.50 87 PRO A C 1
ATOM 701 O O . PRO A 1 87 ? 17.727 -2.805 -18.044 1.00 96.50 87 PRO A O 1
ATOM 704 N N . ALA A 1 88 ? 16.568 -4.718 -18.214 1.00 97.31 88 ALA A N 1
ATOM 705 C CA . ALA A 1 88 ? 16.974 -4.996 -19.591 1.00 97.31 88 ALA A CA 1
ATOM 706 C C . ALA A 1 88 ? 16.375 -3.986 -20.578 1.00 97.31 88 ALA A C 1
ATOM 708 O O . ALA A 1 88 ? 17.043 -3.572 -21.523 1.00 97.31 88 ALA A O 1
ATOM 709 N N . PHE A 1 89 ? 15.139 -3.539 -20.336 1.00 96.50 89 PHE A N 1
ATOM 710 C CA . PHE A 1 89 ? 14.518 -2.474 -21.122 1.00 96.50 89 PHE A CA 1
ATOM 711 C C . PHE A 1 89 ? 15.265 -1.146 -20.947 1.00 96.50 89 PHE A C 1
ATOM 713 O O . PHE A 1 89 ? 15.563 -0.469 -21.928 1.00 96.50 89 PHE A O 1
ATOM 720 N N . VAL A 1 90 ? 15.620 -0.797 -19.707 1.00 96.88 90 VAL A N 1
ATOM 721 C CA . VAL A 1 90 ? 16.407 0.411 -19.416 1.00 96.88 90 VAL A CA 1
ATOM 722 C C . VAL A 1 90 ? 17.794 0.335 -20.063 1.00 96.88 90 VAL A C 1
ATOM 724 O O . VAL A 1 90 ? 18.241 1.314 -20.656 1.00 96.88 90 VAL A O 1
ATOM 727 N N . GLN A 1 91 ? 18.450 -0.827 -20.009 1.00 96.69 91 GLN A N 1
ATOM 728 C CA . GLN A 1 91 ? 19.747 -1.053 -20.646 1.00 96.69 91 GLN A CA 1
ATOM 729 C C . GLN A 1 91 ? 19.668 -0.906 -22.172 1.00 96.69 91 GLN A C 1
ATOM 731 O O . GLN A 1 91 ? 20.480 -0.198 -22.761 1.00 96.69 91 GLN A O 1
ATOM 736 N N . ALA A 1 92 ? 18.657 -1.500 -22.810 1.00 96.44 92 ALA A N 1
ATOM 737 C CA . ALA A 1 92 ? 18.457 -1.380 -24.252 1.00 96.44 92 ALA A CA 1
ATOM 738 C C . ALA A 1 92 ? 18.205 0.077 -24.683 1.00 96.44 92 ALA A C 1
ATOM 740 O O . ALA A 1 92 ? 18.736 0.526 -25.698 1.00 96.44 92 ALA A O 1
ATOM 741 N N . LEU A 1 93 ? 17.440 0.844 -23.894 1.00 95.88 93 LEU A N 1
ATOM 742 C CA . LEU A 1 93 ? 17.257 2.279 -24.129 1.00 95.88 93 LEU A CA 1
ATOM 743 C C . LEU A 1 93 ? 18.570 3.056 -24.005 1.00 95.88 93 LEU A C 1
ATOM 745 O O . LEU A 1 93 ? 18.839 3.938 -24.818 1.00 95.88 93 LEU A O 1
ATOM 749 N N . PHE A 1 94 ? 19.387 2.726 -23.004 1.00 94.88 94 PHE A N 1
ATOM 750 C CA . PHE A 1 94 ? 20.692 3.347 -22.807 1.00 94.88 94 PHE A CA 1
ATOM 751 C C . PHE A 1 94 ? 21.650 3.056 -23.972 1.00 94.88 94 PHE A C 1
ATOM 753 O O . PHE A 1 94 ? 22.385 3.945 -24.393 1.00 94.88 94 PHE A O 1
ATOM 760 N N . GLU A 1 95 ? 21.641 1.843 -24.520 1.00 95.12 95 GLU A N 1
ATOM 761 C CA . GLU A 1 95 ? 22.468 1.464 -25.674 1.00 95.12 95 GLU A CA 1
ATOM 762 C C . GLU A 1 95 ? 21.997 2.112 -26.981 1.00 95.12 95 GLU A C 1
ATOM 764 O O . GLU A 1 95 ? 22.815 2.459 -27.830 1.00 95.12 95 GLU A O 1
ATOM 769 N N . ALA A 1 96 ? 20.687 2.310 -27.138 1.00 94.31 96 ALA A N 1
ATOM 770 C CA . ALA A 1 96 ? 20.100 2.932 -28.322 1.00 94.31 96 ALA A CA 1
ATOM 771 C C . ALA A 1 96 ? 20.218 4.469 -28.344 1.00 94.31 96 ALA A C 1
ATOM 773 O O . ALA A 1 96 ? 19.884 5.094 -29.354 1.00 94.31 96 ALA A O 1
ATOM 774 N N . GLN A 1 97 ? 20.653 5.102 -27.249 1.00 90.56 97 GLN A N 1
ATOM 775 C CA . GLN A 1 97 ? 20.738 6.559 -27.173 1.00 90.56 97 GLN A CA 1
ATOM 776 C C . GLN A 1 97 ? 21.901 7.101 -28.022 1.00 90.56 97 GLN A C 1
ATOM 778 O O . GLN A 1 97 ? 23.008 6.565 -28.020 1.00 90.56 97 GLN A O 1
ATOM 783 N N . THR A 1 98 ? 21.678 8.217 -28.715 1.00 86.69 98 THR A N 1
ATOM 784 C CA . THR A 1 98 ? 22.704 8.869 -29.551 1.00 86.69 98 THR A CA 1
ATOM 785 C C . THR A 1 98 ? 23.455 9.990 -28.830 1.00 86.69 98 THR A C 1
ATOM 787 O O . THR A 1 98 ? 24.494 10.440 -29.305 1.00 86.69 98 THR A O 1
ATOM 790 N N . GLU A 1 99 ? 22.954 10.451 -27.682 1.00 77.56 99 GLU A N 1
ATOM 791 C CA . GLU A 1 99 ? 23.592 11.474 -26.853 1.00 77.56 99 GLU A CA 1
ATOM 792 C C . GLU A 1 99 ? 24.232 10.834 -25.614 1.00 77.56 99 GLU A C 1
ATOM 794 O O . GLU A 1 99 ? 23.597 10.691 -24.575 1.00 77.56 99 GLU A O 1
ATOM 799 N N . GLN A 1 100 ? 25.517 10.483 -25.688 1.00 66.00 100 GLN A N 1
ATOM 800 C CA . GLN A 1 100 ? 26.322 10.269 -24.482 1.00 66.00 100 GLN A CA 1
ATOM 801 C C . GLN A 1 100 ? 27.166 11.515 -24.213 1.00 66.00 100 GLN A C 1
ATOM 803 O O . GLN A 1 100 ? 28.232 11.703 -24.798 1.00 66.00 100 GLN A O 1
ATOM 808 N N . LYS A 1 101 ? 26.733 12.368 -23.276 1.00 57.44 101 LYS A N 1
ATOM 809 C CA . LYS A 1 101 ? 27.673 13.272 -22.598 1.00 57.44 101 LYS A CA 1
ATOM 810 C C . LYS A 1 101 ? 28.464 12.452 -21.586 1.00 57.44 101 LYS A C 1
ATOM 812 O O . LYS A 1 101 ? 28.084 12.362 -20.422 1.00 57.44 101 LYS A O 1
ATOM 817 N N . VAL A 1 102 ? 29.556 11.847 -22.050 1.00 59.38 102 VAL A N 1
ATOM 818 C CA . VAL A 1 102 ? 30.620 11.357 -21.170 1.00 59.38 102 VAL A CA 1
ATOM 819 C C . VAL A 1 102 ? 31.165 12.576 -20.419 1.00 59.38 102 VAL A C 1
ATOM 821 O O . VAL A 1 102 ? 31.611 13.539 -21.046 1.00 59.38 102 VAL A O 1
ATOM 824 N N . ARG A 1 103 ? 31.036 12.573 -19.092 1.00 46.69 103 ARG A N 1
ATOM 825 C CA . ARG A 1 103 ? 31.717 13.509 -18.192 1.00 46.69 103 ARG A CA 1
ATOM 826 C C . ARG A 1 103 ? 32.935 12.828 -17.601 1.00 46.69 103 ARG A C 1
ATOM 828 O O . ARG A 1 103 ? 32.815 11.620 -17.301 1.00 46.69 103 ARG A O 1
#

Secondary structure (DSSP, 8-state):
--PPP-SSHHHHHHHHHHHHHHHHHHS-TT-----SSS-S----GGGSPPP--SSHHHHHHHHHHHHHH-HHHHT-----------HHHHHHHHHH-S-----